Protein AF-A0AAU8YT68-F1 (afdb_monomer_lite)

pLDDT: mean 89.14, std 10.41, range [54.94, 97.62]

Secondary structure (DSSP, 8-state):
-PPPPHHHHHHHHTT--HHHHHHHHHHHHHHHHHHHHHHHTTTT-HHHHHHHHHHHHHHHHHHHHHHH-

Sequence (69 aa):
MEQISLMELENINGGVNWDAVGCSIAAGGGGYIGAKIGASVGTAGGPVGTVVGGIVGGAVGTIIYTAWD

Foldseek 3Di:
DDDDDPVNVCVVCVVDPVLVVQLVVLLQVQLVVQLVVLCVVVVPQPNNRNVVRNNVRSVVSNVVSVVVD

Structure (mmCIF, N/CA/C/O backbone):
data_AF-A0AAU8YT68-F1
#
_entry.id   AF-A0AAU8YT68-F1
#
loop_
_atom_site.group_PDB
_atom_site.id
_atom_site.type_symbol
_atom_site.label_atom_id
_atom_site.label_alt_id
_atom_site.label_comp_id
_atom_site.label_asym_id
_atom_site.label_entity_id
_atom_site.label_seq_id
_atom_site.pdbx_PDB_ins_code
_atom_site.Cartn_x
_atom_site.Cartn_y
_atom_site.Cartn_z
_atom_site.occupancy
_atom_site.B_iso_or_equiv
_atom_site.auth_seq_id
_atom_site.auth_comp_id
_atom_site.auth_asym_id
_atom_site.auth_atom_id
_atom_site.pdbx_PDB_model_num
ATOM 1 N N . MET A 1 1 ? 17.390 24.289 -22.361 1.00 54.94 1 MET A N 1
ATOM 2 C CA . MET A 1 1 ? 17.430 22.949 -21.748 1.00 54.94 1 MET A CA 1
ATOM 3 C C . MET A 1 1 ? 17.469 21.960 -22.887 1.00 54.94 1 MET A C 1
ATOM 5 O O . MET A 1 1 ? 16.633 22.069 -23.774 1.00 54.94 1 MET A O 1
ATOM 9 N N . GLU A 1 2 ? 18.486 21.112 -22.922 1.00 80.00 2 GLU A N 1
ATOM 10 C CA . GLU A 1 2 ? 18.572 20.022 -23.892 1.00 80.00 2 GLU A CA 1
ATOM 11 C C . GLU A 1 2 ? 17.515 18.974 -23.527 1.00 80.00 2 GLU A C 1
ATOM 13 O O . GLU A 1 2 ? 17.344 18.652 -22.350 1.00 80.00 2 GLU A O 1
ATOM 18 N N . GLN A 1 3 ? 16.724 18.542 -24.508 1.00 82.06 3 GLN A N 1
ATOM 19 C CA . GLN A 1 3 ? 15.659 17.568 -24.294 1.00 82.06 3 GLN A CA 1
ATOM 20 C C . GLN A 1 3 ? 16.264 16.167 -24.398 1.00 82.06 3 GLN A C 1
ATOM 22 O O . GLN A 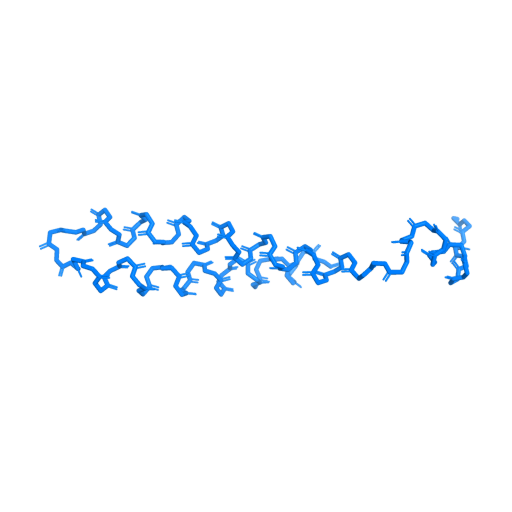1 3 ? 16.890 15.847 -25.404 1.00 82.06 3 GLN A O 1
ATOM 27 N N . ILE A 1 4 ? 16.083 15.352 -23.360 1.00 87.50 4 ILE A N 1
ATOM 28 C CA . ILE A 1 4 ? 16.581 13.973 -23.325 1.00 87.50 4 ILE A CA 1
ATOM 29 C C . ILE A 1 4 ? 15.802 13.144 -24.349 1.00 87.50 4 ILE A C 1
ATOM 31 O O . ILE A 1 4 ? 14.573 13.241 -24.428 1.00 87.50 4 ILE A O 1
ATOM 35 N N . SER A 1 5 ? 16.504 12.331 -25.135 1.00 90.12 5 SER A N 1
ATOM 36 C CA . SER A 1 5 ? 15.858 11.445 -26.101 1.00 90.12 5 SER A CA 1
ATOM 37 C C . SER A 1 5 ? 15.165 10.260 -25.413 1.00 90.12 5 SER A C 1
ATOM 39 O O . SER A 1 5 ? 15.557 9.825 -24.331 1.00 90.12 5 SER A O 1
ATOM 41 N N . LEU A 1 6 ? 14.149 9.680 -26.065 1.00 85.06 6 LEU A N 1
ATOM 42 C CA . LEU A 1 6 ? 13.459 8.485 -25.550 1.00 85.06 6 LEU A CA 1
ATOM 43 C C . LEU A 1 6 ? 14.416 7.300 -25.334 1.00 85.06 6 LEU A C 1
ATOM 45 O O . LEU A 1 6 ? 14.244 6.538 -24.389 1.00 85.06 6 LEU A O 1
ATOM 49 N N . MET A 1 7 ? 15.446 7.177 -26.175 1.00 87.31 7 MET A N 1
ATOM 50 C CA . MET A 1 7 ? 16.444 6.108 -26.085 1.00 87.31 7 MET A CA 1
ATOM 51 C C . MET A 1 7 ? 17.367 6.283 -24.872 1.00 87.31 7 MET A C 1
ATOM 53 O O . MET A 1 7 ? 17.712 5.317 -24.195 1.00 87.31 7 MET A O 1
ATOM 57 N N . GLU A 1 8 ? 17.751 7.523 -24.565 1.00 87.38 8 GLU A N 1
ATOM 58 C CA . GLU A 1 8 ? 18.495 7.834 -23.343 1.00 87.38 8 GLU A CA 1
ATOM 59 C C . GLU A 1 8 ? 17.631 7.622 -22.099 1.00 87.38 8 GLU A C 1
ATOM 61 O O . GLU A 1 8 ? 18.114 7.057 -21.121 1.00 87.38 8 GLU A O 1
ATOM 66 N N . LEU A 1 9 ? 16.346 7.986 -22.151 1.00 85.94 9 LEU A N 1
ATOM 67 C CA . LEU A 1 9 ? 15.383 7.701 -21.085 1.00 85.94 9 LEU A CA 1
ATOM 68 C C . LEU A 1 9 ? 15.216 6.197 -20.830 1.00 85.94 9 LEU A C 1
ATOM 70 O O . LEU A 1 9 ? 15.205 5.789 -19.673 1.00 85.94 9 LEU A O 1
ATOM 74 N N . GLU A 1 10 ? 15.132 5.357 -21.864 1.00 86.50 10 GLU A N 1
ATOM 75 C CA . GLU A 1 10 ? 15.093 3.894 -21.703 1.00 86.50 10 GLU A CA 1
ATOM 76 C C . GLU A 1 10 ? 16.377 3.338 -21.081 1.00 86.50 10 GLU A C 1
ATOM 78 O O . GLU A 1 10 ? 16.302 2.497 -20.183 1.00 86.50 10 GLU A O 1
ATOM 83 N N . ASN A 1 11 ? 17.545 3.831 -21.506 1.00 88.06 11 ASN A N 1
ATOM 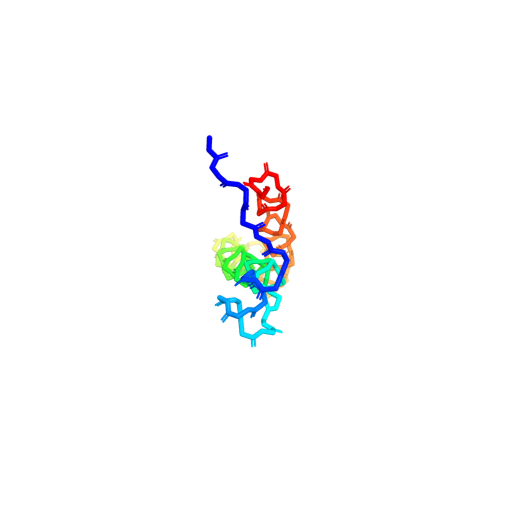84 C CA . ASN A 1 11 ? 18.832 3.438 -20.926 1.00 88.06 11 ASN A CA 1
ATOM 85 C C . ASN A 1 11 ? 18.948 3.844 -19.448 1.00 88.06 11 ASN A C 1
ATOM 87 O O . ASN A 1 11 ? 19.504 3.090 -18.651 1.00 88.06 11 ASN A O 1
ATOM 91 N N . ILE A 1 12 ? 18.418 5.013 -19.077 1.00 88.81 12 ILE A N 1
ATOM 92 C CA . ILE A 1 12 ? 18.392 5.501 -17.691 1.00 88.81 12 ILE A CA 1
ATOM 93 C C . ILE A 1 12 ? 17.394 4.699 -16.848 1.00 88.81 12 ILE A C 1
ATOM 95 O O . ILE A 1 12 ? 17.712 4.283 -15.736 1.00 88.81 12 ILE A O 1
ATOM 99 N N . ASN A 1 13 ? 16.193 4.461 -17.374 1.00 88.94 13 ASN A N 1
ATOM 100 C CA . ASN A 1 13 ? 15.129 3.774 -16.649 1.00 88.94 13 ASN A CA 1
ATOM 101 C C . ASN A 1 13 ? 15.343 2.256 -16.587 1.00 88.94 13 ASN A C 1
ATOM 103 O O . ASN A 1 13 ? 14.739 1.596 -15.744 1.00 88.94 13 ASN A O 1
ATOM 107 N N . GLY A 1 14 ? 16.170 1.688 -17.468 1.00 90.56 14 GLY A N 1
ATOM 108 C CA . GLY A 1 14 ? 16.479 0.258 -17.497 1.00 90.56 14 GLY A CA 1
ATOM 109 C C . GLY A 1 14 ? 15.266 -0.620 -17.818 1.00 90.56 14 GLY A C 1
ATOM 110 O O . GLY A 1 14 ? 15.175 -1.744 -17.328 1.00 90.56 14 GLY A O 1
ATOM 111 N N . GLY A 1 15 ? 14.302 -0.094 -18.579 1.00 88.31 15 GLY A N 1
ATOM 112 C CA . GLY A 1 15 ? 13.023 -0.762 -18.858 1.00 88.31 15 GLY A CA 1
ATOM 113 C C . GLY A 1 15 ? 12.032 -0.768 -17.685 1.00 88.31 15 GLY A C 1
ATOM 114 O O . GLY A 1 15 ? 10.987 -1.412 -17.771 1.00 88.31 15 GLY A O 1
ATOM 115 N N . VAL A 1 16 ? 12.329 -0.061 -16.589 1.00 92.69 16 VAL A N 1
ATOM 116 C CA . VAL A 1 16 ? 11.427 0.065 -15.440 1.00 92.69 16 VAL A CA 1
ATOM 117 C C . VAL A 1 16 ? 10.423 1.187 -15.683 1.00 92.69 16 VAL A C 1
ATOM 119 O O . VAL A 1 16 ? 10.786 2.319 -16.002 1.00 92.69 16 VAL A O 1
ATOM 122 N N . ASN A 1 17 ? 9.144 0.884 -15.464 1.00 91.75 17 ASN A N 1
ATOM 123 C CA . ASN A 1 17 ? 8.112 1.905 -15.347 1.00 91.75 17 ASN A CA 1
ATOM 124 C C . ASN A 1 17 ? 8.170 2.524 -13.939 1.00 91.75 17 ASN A C 1
ATOM 126 O O . ASN A 1 17 ? 7.531 2.030 -13.007 1.00 91.75 17 ASN A O 1
ATOM 130 N N . TRP A 1 18 ? 8.965 3.583 -13.785 1.00 93.00 18 TRP A N 1
ATOM 131 C CA . TRP A 1 18 ? 9.131 4.281 -12.506 1.00 93.00 18 TRP A CA 1
ATOM 132 C C . TRP A 1 18 ? 7.858 4.951 -12.005 1.00 93.00 18 TRP A C 1
ATOM 134 O O . TRP A 1 18 ? 7.689 5.077 -10.794 1.00 93.00 18 TRP A O 1
ATOM 144 N N . ASP A 1 19 ? 6.939 5.273 -12.911 1.00 92.81 19 ASP A N 1
ATOM 145 C CA . ASP A 1 19 ? 5.645 5.819 -12.538 1.00 92.81 19 ASP A CA 1
ATOM 146 C C . ASP A 1 19 ? 4.787 4.775 -11.797 1.00 92.81 19 ASP A C 1
ATOM 148 O O . ASP A 1 19 ? 4.287 4.989 -10.690 1.00 92.81 19 ASP A O 1
ATOM 152 N N . ALA A 1 20 ? 4.749 3.548 -12.323 1.00 93.38 20 ALA A N 1
ATOM 153 C CA . ALA A 1 20 ? 4.100 2.428 -11.642 1.00 93.38 20 ALA A CA 1
ATOM 154 C C . ALA A 1 20 ? 4.755 2.096 -10.287 1.00 93.38 20 ALA A C 1
ATOM 156 O O . ALA A 1 20 ? 4.061 1.711 -9.338 1.00 93.38 20 ALA A O 1
ATOM 157 N N . VAL A 1 21 ? 6.081 2.248 -10.173 1.00 95.31 21 VAL A N 1
ATOM 158 C CA . VAL A 1 21 ? 6.804 2.067 -8.904 1.00 95.31 21 VAL A CA 1
ATOM 159 C C . VAL A 1 21 ? 6.387 3.133 -7.893 1.00 95.31 21 VAL A C 1
ATOM 161 O O . VAL A 1 21 ? 6.026 2.788 -6.765 1.00 95.31 21 VAL A O 1
ATOM 164 N N . GLY A 1 22 ? 6.389 4.406 -8.291 1.00 95.62 22 GLY A N 1
ATOM 165 C CA . GLY A 1 22 ? 5.977 5.520 -7.440 1.00 95.62 22 GLY A CA 1
ATOM 166 C C . GLY A 1 22 ? 4.537 5.361 -6.955 1.00 95.62 22 GLY A C 1
ATOM 167 O O . GLY A 1 22 ? 4.277 5.404 -5.749 1.00 95.62 22 GLY A O 1
ATOM 168 N N . CYS A 1 23 ? 3.627 5.029 -7.869 1.00 96.06 23 CYS A N 1
ATOM 169 C CA . CYS A 1 23 ? 2.223 4.789 -7.558 1.00 96.06 23 CYS A CA 1
ATOM 170 C C . CYS A 1 23 ? 2.038 3.613 -6.577 1.00 96.06 23 CYS A C 1
ATOM 172 O O . CYS A 1 23 ? 1.263 3.703 -5.621 1.00 96.06 23 CYS A O 1
ATOM 174 N N . SER A 1 24 ? 2.819 2.536 -6.730 1.00 96.94 24 SER A N 1
ATOM 175 C CA . SER A 1 24 ? 2.797 1.381 -5.817 1.00 96.94 24 SER A CA 1
ATOM 176 C C . SER A 1 24 ? 3.299 1.727 -4.412 1.00 96.94 24 SER A C 1
ATOM 178 O O . SER A 1 24 ? 2.706 1.305 -3.416 1.00 96.94 24 SER A O 1
ATOM 180 N N . ILE A 1 25 ? 4.376 2.512 -4.310 1.00 97.12 25 ILE A N 1
ATOM 181 C CA . ILE A 1 25 ? 4.913 2.979 -3.024 1.00 97.12 25 ILE A CA 1
ATOM 182 C C . ILE A 1 25 ? 3.899 3.890 -2.333 1.00 97.12 25 ILE A C 1
ATOM 184 O O . ILE A 1 25 ? 3.646 3.730 -1.137 1.00 97.12 25 ILE A O 1
ATOM 188 N N . ALA A 1 26 ? 3.283 4.807 -3.076 1.00 97.06 26 ALA A N 1
ATOM 189 C CA . ALA A 1 26 ? 2.280 5.717 -2.546 1.00 97.06 26 ALA A CA 1
ATOM 190 C C . ALA A 1 26 ? 1.036 4.966 -2.045 1.00 97.06 26 ALA A C 1
ATOM 192 O O . ALA A 1 26 ? 0.577 5.215 -0.927 1.00 97.06 26 ALA A O 1
ATOM 193 N N . ALA A 1 27 ? 0.548 3.986 -2.813 1.00 97.62 27 ALA A N 1
ATOM 194 C CA . ALA A 1 27 ? -0.536 3.097 -2.404 1.00 97.62 27 ALA A CA 1
ATOM 195 C C . ALA A 1 27 ? -0.189 2.323 -1.122 1.00 97.62 27 ALA A C 1
ATOM 197 O O . ALA A 1 27 ? -0.970 2.290 -0.171 1.00 97.62 27 ALA A O 1
ATOM 198 N N . GLY A 1 28 ? 0.999 1.715 -1.072 1.00 97.06 28 GLY A N 1
ATOM 199 C CA . GLY A 1 28 ? 1.444 0.929 0.077 1.00 97.06 28 GLY A CA 1
ATOM 200 C C . GLY A 1 28 ? 1.623 1.775 1.339 1.00 97.06 28 GLY A C 1
ATOM 201 O O . GLY A 1 28 ? 1.118 1.420 2.406 1.00 97.06 28 GLY A O 1
ATOM 202 N N . GLY A 1 29 ? 2.302 2.918 1.220 1.00 97.38 29 GLY A N 1
ATOM 203 C CA . GLY A 1 29 ? 2.537 3.846 2.326 1.00 97.38 29 GLY A CA 1
ATOM 204 C C . GLY A 1 29 ? 1.237 4.447 2.857 1.00 97.38 29 GLY A C 1
ATOM 205 O O . GLY A 1 29 ? 0.978 4.404 4.063 1.00 97.38 29 GLY A O 1
ATOM 206 N N . GLY A 1 30 ? 0.382 4.931 1.954 1.00 97.19 30 GLY A N 1
ATOM 207 C CA . GLY A 1 30 ? 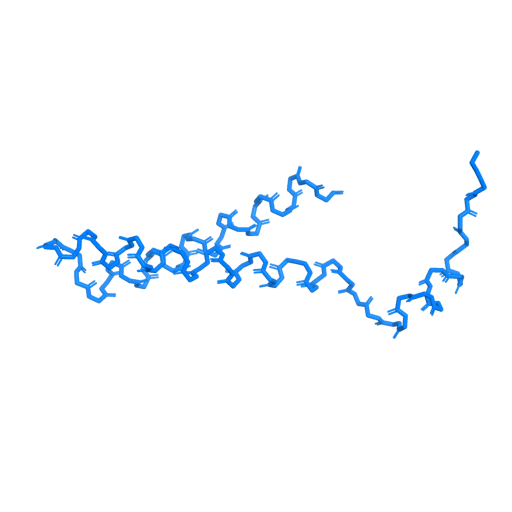-0.941 5.439 2.296 1.00 97.19 30 GLY A CA 1
ATOM 208 C C . GLY A 1 30 ? -1.802 4.375 2.973 1.00 97.19 30 GLY A C 1
ATOM 209 O O . GLY A 1 30 ? -2.402 4.639 4.015 1.00 97.19 30 GLY A O 1
ATOM 210 N N . GLY A 1 31 ? -1.811 3.148 2.445 1.00 97.62 31 GLY A N 1
ATOM 211 C CA . GLY A 1 31 ? -2.574 2.040 3.013 1.00 97.62 31 GLY A CA 1
ATOM 212 C C . GLY A 1 31 ? -2.088 1.629 4.400 1.00 97.62 31 GLY A C 1
ATOM 213 O O . GLY A 1 31 ? -2.897 1.430 5.304 1.00 97.62 31 GLY A O 1
ATOM 214 N N . TYR A 1 32 ? -0.776 1.582 4.627 1.00 96.75 32 TYR A N 1
ATOM 215 C CA . TYR A 1 32 ? -0.231 1.305 5.955 1.00 96.75 32 TYR A CA 1
ATOM 216 C C . TYR A 1 32 ? -0.644 2.376 6.976 1.00 96.75 32 TYR A C 1
ATOM 218 O O . TYR A 1 32 ? -1.138 2.045 8.056 1.00 96.75 32 TYR A O 1
ATOM 226 N N . ILE A 1 33 ? -0.497 3.659 6.634 1.00 95.44 33 ILE A N 1
ATOM 227 C CA . ILE A 1 33 ? -0.880 4.772 7.514 1.00 95.44 33 ILE A CA 1
ATOM 228 C C . ILE A 1 33 ? -2.387 4.747 7.783 1.00 95.44 33 ILE A C 1
ATOM 230 O O . ILE A 1 33 ? -2.813 4.802 8.939 1.00 95.44 33 ILE A O 1
ATOM 234 N N . GLY A 1 34 ? -3.196 4.600 6.734 1.00 94.25 34 GLY A N 1
ATOM 235 C CA . GLY A 1 34 ? -4.647 4.537 6.838 1.00 94.25 34 GLY A CA 1
ATOM 236 C C . GLY A 1 34 ? -5.121 3.365 7.696 1.00 94.25 34 GLY A C 1
ATOM 237 O O . GLY A 1 34 ? -5.990 3.544 8.547 1.00 94.25 34 GLY A O 1
ATOM 238 N N . ALA A 1 35 ? -4.502 2.189 7.570 1.00 94.06 35 ALA A N 1
ATOM 239 C CA . ALA A 1 35 ? -4.798 1.034 8.413 1.00 94.06 35 ALA A CA 1
ATOM 240 C C . ALA A 1 35 ? -4.472 1.289 9.896 1.00 94.06 35 ALA A C 1
ATOM 242 O O . ALA A 1 35 ? -5.232 0.877 10.775 1.00 94.06 35 ALA A O 1
ATOM 243 N N . LYS A 1 36 ? -3.375 1.999 10.194 1.00 92.19 36 LYS A N 1
ATOM 244 C CA . LYS A 1 36 ? -2.984 2.356 11.570 1.00 92.19 36 LYS A CA 1
ATOM 245 C C . LYS A 1 36 ? -3.934 3.384 12.184 1.00 92.19 36 LYS A C 1
ATOM 247 O O . LYS A 1 36 ? -4.296 3.236 13.348 1.00 92.19 36 LYS A O 1
ATOM 252 N N . ILE A 1 37 ? -4.370 4.373 11.403 1.00 91.06 37 ILE A N 1
ATOM 253 C CA . ILE A 1 37 ? -5.397 5.343 11.814 1.00 91.06 37 ILE A CA 1
ATOM 254 C C . ILE A 1 37 ? -6.738 4.630 12.031 1.00 91.06 37 ILE A C 1
ATOM 256 O O . ILE A 1 37 ? -7.373 4.788 13.066 1.00 91.06 37 ILE A O 1
ATOM 260 N N . GLY A 1 38 ? -7.153 3.777 11.096 1.00 88.00 38 GLY A N 1
ATOM 261 C CA . GLY A 1 38 ? -8.391 3.009 11.216 1.00 88.00 38 GLY A CA 1
ATOM 262 C C . GLY A 1 38 ? -8.406 2.074 12.431 1.00 88.00 38 GLY A C 1
ATOM 263 O O . GLY A 1 38 ? -9.437 1.922 13.081 1.00 88.00 38 GLY A O 1
ATOM 264 N N . ALA A 1 39 ? -7.252 1.500 12.784 1.00 88.75 39 ALA A N 1
ATOM 265 C CA . ALA A 1 39 ? -7.085 0.703 13.997 1.00 88.75 39 ALA A CA 1
ATOM 266 C C . ALA A 1 39 ? -7.108 1.546 15.287 1.00 88.75 39 ALA A C 1
ATOM 268 O O . ALA A 1 39 ? -7.585 1.065 16.312 1.00 88.75 39 ALA A O 1
ATOM 269 N N . SER A 1 40 ? -6.605 2.788 15.271 1.00 84.75 40 SER A N 1
ATOM 270 C CA . SER A 1 40 ? -6.550 3.650 16.464 1.00 84.75 40 SER A CA 1
ATOM 271 C C . SER A 1 40 ? -7.901 4.265 16.835 1.00 84.75 40 SER A C 1
ATOM 273 O O . SER A 1 40 ? -8.149 4.522 18.010 1.00 84.75 40 SER A O 1
ATOM 275 N N . VAL A 1 41 ? -8.831 4.375 15.881 1.00 77.38 41 VAL A N 1
ATOM 276 C CA . VAL A 1 41 ? -10.264 4.650 16.137 1.00 77.38 41 VAL A CA 1
ATOM 277 C C . VAL A 1 41 ? -10.974 3.422 16.775 1.00 77.38 41 VAL A C 1
ATOM 279 O O . VAL A 1 41 ? -12.184 3.393 17.002 1.00 77.38 41 VAL A O 1
ATOM 282 N N . GLY A 1 42 ? -10.203 2.381 17.108 1.00 55.03 42 GLY A N 1
ATOM 283 C CA . GLY A 1 42 ? -10.586 1.039 17.540 1.00 55.03 42 GLY A CA 1
ATOM 284 C C . GLY A 1 42 ? -11.325 0.859 18.869 1.00 55.03 42 GLY A C 1
ATOM 285 O O . GLY A 1 42 ? -11.378 -0.272 19.337 1.00 55.03 42 GLY A O 1
ATOM 286 N N . THR A 1 43 ? -11.967 1.874 19.451 1.00 56.44 43 THR A N 1
ATOM 287 C CA . THR A 1 43 ? -13.098 1.603 20.365 1.00 56.44 43 THR A CA 1
ATOM 288 C C . THR A 1 43 ? -14.419 1.406 19.611 1.00 56.44 43 THR A C 1
ATOM 290 O O . THR A 1 43 ? -15.326 0.788 20.159 1.00 56.44 43 THR A O 1
ATOM 293 N N . ALA A 1 44 ? -14.519 1.840 18.344 1.00 56.59 44 ALA A N 1
ATOM 294 C CA . ALA A 1 44 ? -15.727 1.688 17.520 1.00 56.59 44 ALA A CA 1
ATOM 295 C C . ALA A 1 44 ? -15.548 0.815 16.256 1.00 56.59 44 ALA A C 1
ATOM 297 O O . ALA A 1 44 ? -16.524 0.246 15.775 1.00 56.59 44 ALA A O 1
ATOM 298 N N . GLY A 1 45 ? -14.329 0.702 15.701 1.00 59.22 45 GLY A N 1
ATOM 299 C CA . GLY A 1 45 ? -14.112 0.117 14.361 1.00 59.22 45 GLY A CA 1
ATOM 300 C C . GLY A 1 45 ? -13.532 -1.305 14.292 1.00 59.22 45 GLY A C 1
ATOM 301 O O . GLY A 1 45 ? -13.772 -2.009 13.311 1.00 59.22 45 GLY A O 1
ATOM 302 N N . GLY A 1 46 ? -12.763 -1.745 15.294 1.00 76.88 46 GLY A N 1
ATOM 303 C CA . GLY A 1 46 ? -12.136 -3.077 15.304 1.00 76.88 46 GLY A CA 1
ATOM 304 C C . GLY A 1 46 ? -11.363 -3.429 14.010 1.00 76.88 46 GLY A C 1
ATOM 305 O O . GLY A 1 46 ? -10.820 -2.538 13.353 1.00 76.88 46 GLY A O 1
ATOM 306 N N . PRO A 1 47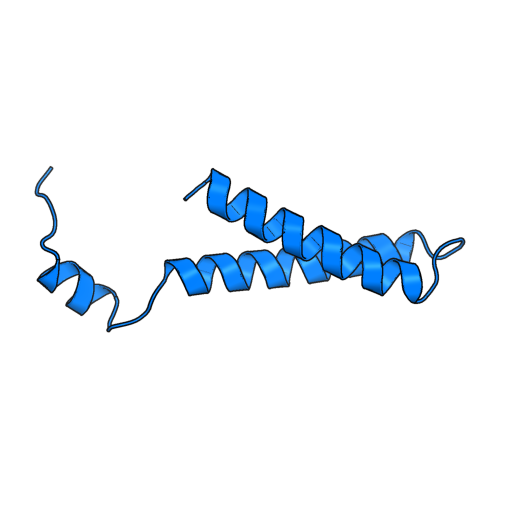 ? -11.332 -4.715 13.600 1.00 85.19 47 PRO A N 1
ATOM 307 C CA . PRO A 1 47 ? -10.679 -5.165 12.362 1.00 85.19 47 PRO A CA 1
ATOM 308 C C .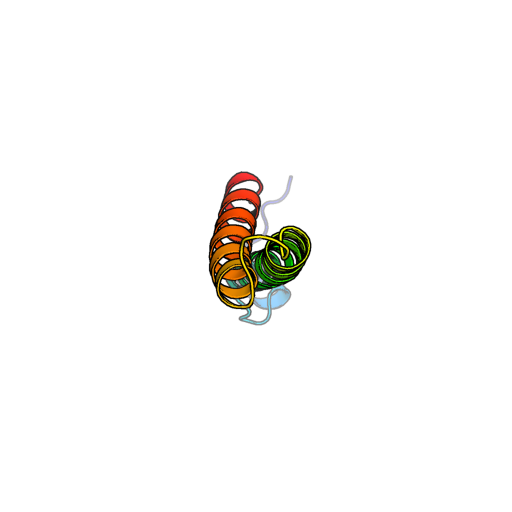 PRO A 1 47 ? -11.212 -4.487 11.091 1.00 85.19 47 PRO A C 1
ATOM 310 O O . PRO A 1 47 ? -10.476 -4.312 10.121 1.00 85.19 47 PRO A O 1
ATOM 313 N N . VAL A 1 48 ? -12.485 -4.076 11.099 1.00 88.75 48 VAL A N 1
ATOM 314 C CA . VAL A 1 48 ? -13.119 -3.384 9.968 1.00 88.75 48 VAL A CA 1
ATOM 315 C C . VAL A 1 48 ? -12.482 -2.011 9.761 1.00 88.75 48 VAL A C 1
ATOM 317 O O . VAL A 1 48 ? -12.183 -1.646 8.626 1.00 88.75 48 VAL A O 1
ATOM 320 N N . GLY A 1 49 ? -12.196 -1.283 10.844 1.00 88.75 49 GLY A N 1
ATOM 321 C CA . GLY A 1 49 ? -11.491 -0.001 10.787 1.00 88.75 49 GLY A CA 1
ATOM 322 C C . GLY A 1 49 ? -10.114 -0.124 10.135 1.00 88.75 49 GLY A C 1
ATOM 323 O O . GLY A 1 49 ? -9.765 0.689 9.285 1.00 88.75 49 GLY A O 1
ATOM 324 N N . THR A 1 50 ? -9.360 -1.179 10.454 1.00 92.06 50 THR A N 1
ATOM 325 C CA . THR A 1 50 ? -8.060 -1.459 9.824 1.00 92.06 50 THR A CA 1
ATOM 326 C C . THR A 1 50 ? -8.186 -1.701 8.320 1.00 92.06 50 THR A C 1
ATOM 328 O O . THR A 1 50 ? -7.410 -1.139 7.550 1.00 92.06 50 THR A O 1
ATOM 331 N N . VAL A 1 51 ? -9.170 -2.496 7.888 1.00 92.38 51 VAL A N 1
ATOM 332 C CA . VAL A 1 51 ? -9.379 -2.804 6.463 1.00 92.38 51 VAL A CA 1
ATOM 333 C C . VAL A 1 51 ? -9.823 -1.563 5.690 1.00 92.38 51 VAL A C 1
ATOM 335 O O . VAL A 1 51 ? -9.208 -1.215 4.685 1.00 92.38 51 VAL A O 1
ATOM 338 N N . VAL A 1 52 ? -10.854 -0.862 6.171 1.00 92.94 52 VAL A N 1
ATOM 339 C CA . VAL A 1 52 ? -11.381 0.341 5.506 1.00 92.94 52 VAL A CA 1
ATOM 340 C C . VAL A 1 52 ? -10.327 1.442 5.482 1.00 92.94 52 VAL A C 1
ATOM 342 O O . VAL A 1 52 ? -10.091 2.043 4.437 1.00 92.94 52 VAL A O 1
ATOM 345 N N . GLY A 1 53 ? -9.643 1.663 6.606 1.00 93.50 53 GLY A N 1
ATOM 346 C CA . GLY A 1 53 ? -8.543 2.613 6.694 1.00 93.50 53 GLY A CA 1
ATOM 347 C C . GLY A 1 53 ? -7.421 2.282 5.713 1.00 93.50 53 GLY A C 1
ATOM 348 O O . GLY A 1 53 ? -6.917 3.182 5.050 1.00 93.50 53 GLY A O 1
ATOM 349 N N . GLY A 1 54 ? -7.070 1.003 5.559 1.00 96.12 54 GLY A N 1
ATOM 350 C CA . GLY A 1 54 ? -6.061 0.568 4.595 1.00 96.12 54 GLY A CA 1
ATOM 351 C C . GLY A 1 54 ? -6.454 0.827 3.141 1.00 96.12 54 GLY A C 1
ATOM 352 O O . GLY A 1 54 ? -5.652 1.349 2.371 1.00 96.12 54 GLY A O 1
ATOM 353 N N . ILE A 1 55 ? -7.701 0.533 2.771 1.00 96.50 55 ILE A N 1
ATOM 354 C CA . ILE A 1 55 ? -8.208 0.778 1.413 1.00 96.50 55 ILE A CA 1
ATOM 355 C C . ILE A 1 55 ? -8.233 2.280 1.111 1.00 96.50 55 ILE A C 1
ATOM 357 O O . ILE A 1 55 ? -7.699 2.717 0.092 1.00 96.50 55 ILE A O 1
ATOM 361 N N . VAL A 1 56 ? -8.820 3.078 2.008 1.00 96.12 56 VAL A N 1
ATOM 362 C CA . VAL A 1 56 ? -8.937 4.532 1.826 1.00 96.12 56 VAL A CA 1
ATOM 363 C C . VAL A 1 56 ? -7.560 5.184 1.820 1.00 96.12 56 VAL A C 1
ATOM 365 O O . VAL A 1 56 ? -7.271 5.988 0.941 1.00 96.12 56 VAL A O 1
ATOM 368 N N . GLY A 1 57 ? -6.689 4.811 2.758 1.00 96.12 57 GLY A N 1
ATOM 369 C CA . GLY A 1 57 ? -5.325 5.317 2.818 1.00 96.12 57 GLY A CA 1
ATOM 370 C C . GLY A 1 57 ? -4.541 5.007 1.546 1.00 96.12 57 GLY A C 1
ATOM 371 O O . GLY A 1 57 ? -3.851 5.885 1.034 1.00 96.12 57 GLY A O 1
ATOM 372 N N . GLY A 1 58 ? -4.685 3.797 0.997 1.00 97.50 58 GLY A N 1
ATOM 373 C CA . GLY A 1 58 ? -4.037 3.420 -0.259 1.00 97.50 58 GLY A CA 1
ATOM 374 C C . GLY A 1 58 ? -4.534 4.245 -1.442 1.00 97.50 58 GLY A C 1
ATOM 375 O O . GLY A 1 58 ? -3.722 4.800 -2.178 1.00 97.50 58 GLY A O 1
ATOM 376 N N . ALA A 1 59 ? -5.853 4.412 -1.572 1.00 96.88 59 ALA A N 1
ATOM 377 C CA . ALA A 1 59 ? -6.449 5.243 -2.618 1.00 96.88 59 ALA A CA 1
ATOM 378 C C . ALA A 1 59 ? -6.025 6.720 -2.507 1.00 96.88 59 ALA A C 1
ATOM 380 O O . ALA A 1 59 ? -5.693 7.357 -3.505 1.00 96.88 59 ALA A O 1
ATOM 381 N N . VAL A 1 60 ? -5.983 7.271 -1.291 1.00 96.75 60 VAL A N 1
ATOM 382 C CA . VAL A 1 60 ? -5.504 8.642 -1.054 1.00 96.75 60 VAL A CA 1
ATOM 383 C C . VAL A 1 60 ? -4.027 8.771 -1.422 1.00 96.75 60 VAL A C 1
ATOM 385 O O . VAL A 1 60 ? -3.655 9.740 -2.077 1.00 96.75 60 VAL A O 1
ATOM 388 N N . GLY A 1 61 ? -3.199 7.787 -1.063 1.00 95.62 61 GLY A N 1
ATOM 389 C CA . GLY A 1 61 ? -1.792 7.743 -1.455 1.00 95.62 61 GLY A CA 1
ATOM 390 C C . GLY A 1 61 ? -1.616 7.809 -2.972 1.00 95.62 61 GLY A C 1
ATOM 391 O O . GLY A 1 61 ? -0.870 8.655 -3.459 1.00 95.62 61 GLY A O 1
ATOM 392 N N . THR A 1 62 ? -2.367 6.997 -3.724 1.00 95.94 62 THR A N 1
ATOM 393 C CA . THR A 1 62 ? -2.331 7.034 -5.195 1.00 95.94 62 THR A CA 1
ATOM 394 C C . THR A 1 62 ? -2.804 8.371 -5.761 1.00 95.94 62 THR A C 1
ATOM 396 O O . THR A 1 62 ? -2.162 8.896 -6.660 1.00 95.94 62 THR A O 1
ATOM 399 N N . ILE A 1 63 ? -3.872 8.963 -5.208 1.00 96.06 63 ILE A N 1
ATOM 400 C CA . ILE A 1 63 ? -4.395 10.264 -5.662 1.00 96.06 63 ILE A CA 1
ATOM 401 C C . ILE A 1 63 ? -3.349 11.363 -5.469 1.00 96.06 63 ILE A C 1
ATOM 403 O O . ILE A 1 63 ? -3.127 12.165 -6.374 1.00 96.06 63 ILE A O 1
ATOM 407 N N . ILE A 1 64 ? -2.699 11.401 -4.302 1.00 94.62 64 ILE A N 1
ATOM 408 C CA . ILE A 1 64 ? -1.660 12.393 -4.009 1.00 94.62 64 ILE A CA 1
ATOM 409 C C . ILE A 1 64 ? -0.490 12.226 -4.972 1.00 94.62 64 ILE A C 1
ATOM 411 O O . ILE A 1 64 ? -0.033 13.220 -5.520 1.00 94.62 64 ILE A O 1
ATOM 415 N N . TYR A 1 65 ? -0.041 10.993 -5.211 1.00 95.12 65 TYR A N 1
ATOM 416 C CA . TYR A 1 65 ? 1.033 10.725 -6.162 1.00 95.12 65 TYR A CA 1
ATOM 417 C C . TYR A 1 65 ? 0.679 11.243 -7.564 1.00 95.12 65 TYR A C 1
ATOM 419 O O . TYR A 1 65 ? 1.400 12.074 -8.099 1.00 95.12 65 TYR A O 1
ATOM 427 N N . THR A 1 66 ? -0.499 10.896 -8.090 1.00 93.44 66 THR A N 1
ATOM 428 C CA . THR A 1 66 ? -0.945 11.360 -9.419 1.00 93.44 66 THR A CA 1
ATOM 429 C C . THR A 1 66 ? -1.203 12.865 -9.523 1.00 93.44 66 THR A C 1
ATOM 431 O O . THR A 1 66 ? -1.339 13.386 -10.621 1.00 93.44 66 THR A O 1
ATOM 434 N N . ALA A 1 67 ? -1.348 13.570 -8.399 1.00 93.12 67 ALA A N 1
ATOM 435 C CA . ALA A 1 67 ? -1.536 15.020 -8.390 1.00 93.12 67 ALA A CA 1
ATOM 436 C C . ALA A 1 67 ? -0.205 15.793 -8.386 1.00 93.12 67 ALA A C 1
ATOM 438 O O . ALA A 1 67 ? -0.222 17.014 -8.545 1.0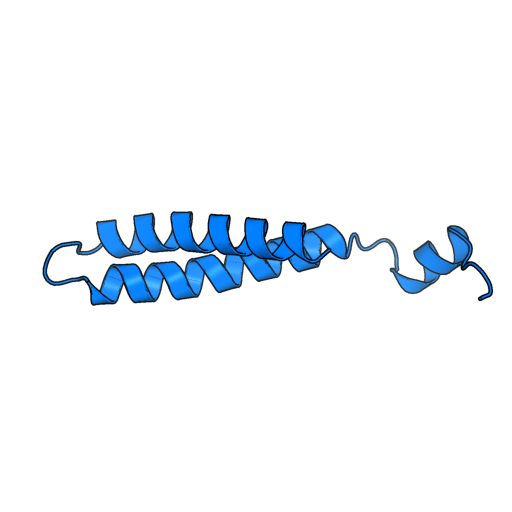0 93.12 67 ALA A O 1
ATOM 439 N N . TRP A 1 68 ? 0.911 15.102 -8.132 1.00 88.00 68 TRP A N 1
ATOM 440 C CA . TRP A 1 68 ? 2.257 15.671 -8.016 1.00 88.00 68 TRP A CA 1
ATOM 441 C C . TRP A 1 68 ? 3.245 15.118 -9.052 1.00 88.00 68 TRP A C 1
ATOM 443 O O . TRP A 1 68 ? 4.345 15.663 -9.152 1.00 88.00 68 TRP A O 1
ATOM 453 N N . ASP A 1 69 ? 2.864 14.058 -9.766 1.00 82.00 69 ASP A N 1
ATOM 454 C CA . ASP A 1 69 ? 3.509 13.586 -10.997 1.00 82.00 69 ASP A CA 1
ATOM 455 C C . ASP A 1 69 ? 3.255 14.564 -12.162 1.00 82.00 69 ASP A C 1
ATOM 457 O O . ASP A 1 69 ? 4.222 14.893 -12.888 1.00 82.00 69 ASP A O 1
#

Organism: Clostridium botulinum (NCBI:txid1491)

Radius of gyration: 17.26 Å; chains: 1; bounding box: 35×28×46 Å